Protein AF-A0A7K2X2V0-F1 (afdb_monomer)

Radius of gyration: 20.0 Å; Cα contacts (8 Å, |Δi|>4): 30; chains: 1; bounding box: 41×21×54 Å

Mean predicted aligned error: 7.29 Å

pLDDT: mean 86.52, std 9.58, range [53.53, 97.5]

Foldseek 3Di:
DVVVVVVVVVVVVVVVVVVVVVVVCVVVVCCVQLVQLVVQLVPDPDLVSQQVSLVSPDPVCCVPPGRDD

Structure (mmCIF, N/CA/C/O backbone):
data_AF-A0A7K2X2V0-F1
#
_entry.id   AF-A0A7K2X2V0-F1
#
loop_
_atom_site.group_PDB
_atom_site.id
_atom_site.type_symbol
_atom_site.label_atom_id
_atom_site.label_alt_id
_atom_site.label_comp_id
_atom_site.label_asym_id
_atom_site.label_entity_id
_atom_site.label_seq_id
_atom_site.pdbx_PDB_ins_code
_atom_site.Cartn_x
_atom_site.Cartn_y
_atom_site.Cartn_z
_atom_site.occupancy
_atom_site.B_iso_or_equiv
_atom_site.auth_seq_id
_atom_site.auth_comp_id
_atom_site.auth_asym_id
_atom_site.auth_atom_id
_atom_site.pdbx_PDB_model_num
ATOM 1 N N . ALA A 1 1 ? 26.498 -2.052 -32.263 1.00 53.53 1 ALA A N 1
ATOM 2 C CA . ALA A 1 1 ? 25.198 -1.754 -32.905 1.00 53.53 1 ALA A CA 1
ATOM 3 C C . ALA A 1 1 ? 24.315 -0.935 -31.950 1.00 53.53 1 ALA A C 1
ATOM 5 O O . ALA A 1 1 ? 23.819 -1.499 -30.977 1.00 53.53 1 ALA A O 1
ATOM 6 N N . PRO A 1 2 ? 24.134 0.375 -32.190 1.00 61.41 2 PRO A N 1
ATOM 7 C CA . PRO A 1 2 ? 23.443 1.305 -31.278 1.00 61.41 2 PRO A CA 1
ATOM 8 C C . PRO A 1 2 ? 21.944 1.003 -31.084 1.00 61.41 2 PRO A C 1
ATOM 10 O O . PRO A 1 2 ? 21.389 1.262 -30.019 1.00 61.41 2 PRO A O 1
ATOM 13 N N . ALA A 1 3 ? 21.293 0.362 -32.061 1.00 63.41 3 ALA A N 1
ATOM 14 C CA . ALA A 1 3 ? 19.865 0.031 -32.007 1.00 63.41 3 ALA A CA 1
ATOM 15 C C . ALA A 1 3 ? 19.479 -0.941 -30.872 1.00 63.41 3 ALA A C 1
ATOM 17 O O . ALA A 1 3 ? 18.349 -0.903 -30.389 1.00 63.41 3 ALA A O 1
ATOM 18 N N . ARG A 1 4 ? 20.398 -1.809 -30.418 1.00 63.34 4 ARG A N 1
ATOM 19 C CA . ARG A 1 4 ? 20.130 -2.740 -29.306 1.00 63.34 4 ARG A CA 1
ATOM 20 C C . ARG A 1 4 ? 20.079 -2.005 -27.963 1.00 63.34 4 ARG A C 1
ATOM 22 O O . ARG A 1 4 ? 19.171 -2.269 -27.185 1.00 63.34 4 ARG A O 1
ATOM 29 N N . ALA A 1 5 ? 20.984 -1.045 -27.752 1.00 64.88 5 ALA A N 1
ATOM 30 C CA . ALA A 1 5 ? 21.020 -0.201 -26.557 1.00 64.88 5 ALA A CA 1
ATOM 31 C C . ALA A 1 5 ? 19.790 0.725 -26.460 1.00 64.88 5 ALA A C 1
ATOM 33 O O . ALA A 1 5 ? 19.210 0.881 -25.386 1.00 64.88 5 ALA A O 1
ATOM 34 N N . MET A 1 6 ? 19.337 1.273 -27.595 1.00 66.62 6 MET A N 1
ATOM 35 C CA . MET A 1 6 ? 18.139 2.122 -27.654 1.00 66.62 6 MET A CA 1
ATOM 36 C C . MET A 1 6 ? 16.849 1.344 -27.339 1.00 66.62 6 MET A C 1
ATOM 38 O O . MET A 1 6 ? 15.971 1.857 -26.649 1.00 66.62 6 MET A O 1
ATOM 42 N N . ARG A 1 7 ? 16.750 0.076 -27.771 1.00 69.88 7 A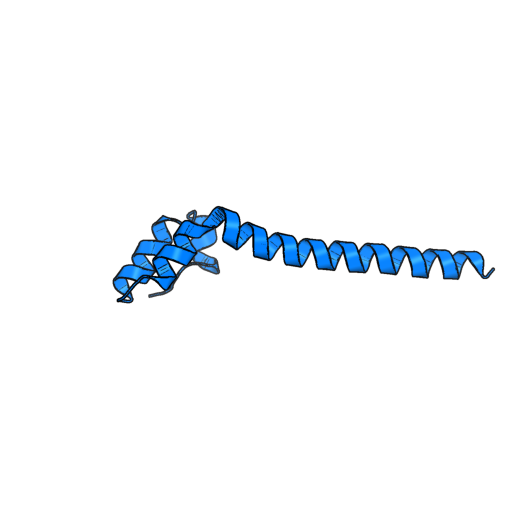RG A N 1
ATOM 43 C CA . ARG A 1 7 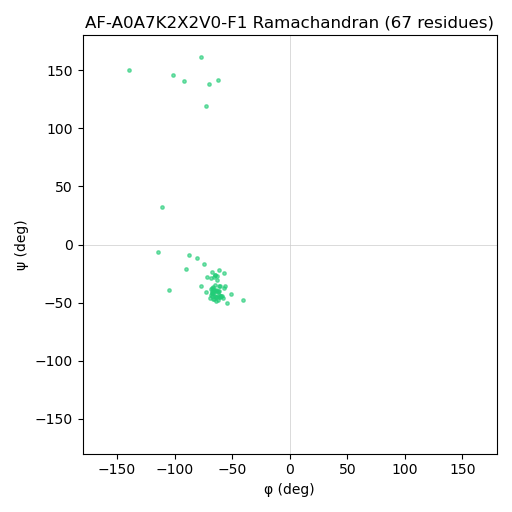? 15.617 -0.802 -27.424 1.00 69.88 7 ARG A CA 1
ATOM 44 C C . ARG A 1 7 ? 15.576 -1.136 -25.933 1.00 69.88 7 ARG A C 1
ATOM 46 O O . ARG A 1 7 ? 14.503 -1.086 -25.345 1.00 69.88 7 ARG A O 1
ATOM 53 N N . THR A 1 8 ? 16.718 -1.428 -25.309 1.00 70.19 8 THR A N 1
ATOM 54 C CA . THR A 1 8 ? 16.775 -1.702 -23.861 1.00 70.19 8 THR A CA 1
ATOM 55 C C . THR A 1 8 ? 16.345 -0.503 -23.020 1.00 70.19 8 THR A C 1
ATOM 57 O O . THR A 1 8 ? 15.586 -0.691 -22.075 1.00 70.19 8 THR A O 1
ATOM 60 N N . ALA A 1 9 ? 16.745 0.717 -23.398 1.00 71.38 9 ALA A N 1
ATOM 61 C CA . ALA A 1 9 ? 16.361 1.933 -22.678 1.00 71.38 9 ALA A CA 1
ATOM 62 C C . ALA A 1 9 ? 14.850 2.231 -22.777 1.00 71.38 9 ALA A C 1
ATOM 64 O O . ALA A 1 9 ? 14.222 2.635 -21.798 1.00 71.38 9 ALA A O 1
ATOM 65 N N . ALA A 1 10 ? 14.244 1.989 -23.944 1.00 77.62 10 ALA A N 1
ATOM 66 C CA . ALA A 1 10 ? 12.804 2.168 -24.129 1.00 77.62 10 ALA A CA 1
ATOM 67 C C . ALA A 1 10 ? 11.982 1.148 -23.317 1.00 77.62 10 ALA A C 1
ATOM 69 O O . ALA A 1 10 ? 10.989 1.506 -22.686 1.00 77.62 10 ALA A O 1
ATOM 70 N N . ILE A 1 11 ? 12.419 -0.115 -23.284 1.00 88.44 11 ILE A N 1
ATOM 71 C CA . ILE A 1 11 ? 11.732 -1.179 -22.5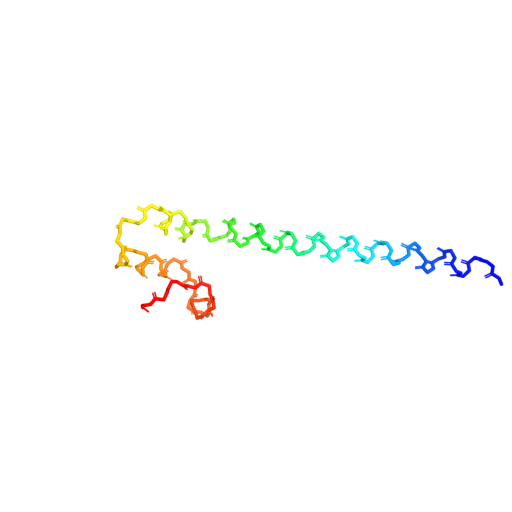38 1.00 88.44 11 ILE A CA 1
ATOM 72 C C . ILE A 1 11 ? 11.825 -0.934 -21.029 1.00 88.44 11 ILE A C 1
ATOM 74 O O . ILE A 1 11 ? 10.825 -1.078 -20.330 1.00 88.44 11 ILE A O 1
ATOM 78 N N . SER A 1 12 ? 12.985 -0.508 -20.517 1.00 88.00 12 SER A N 1
ATOM 79 C CA . SER A 1 12 ? 13.134 -0.215 -19.087 1.00 88.00 12 SER A CA 1
ATOM 80 C C . SER A 1 12 ? 12.213 0.913 -18.621 1.00 88.00 12 SER A C 1
ATOM 82 O O . SER A 1 12 ? 11.673 0.833 -17.522 1.00 88.00 12 SER A O 1
ATOM 84 N N . GLY A 1 13 ? 11.982 1.926 -19.464 1.00 90.69 13 GLY A N 1
ATOM 85 C CA . GLY A 1 13 ? 11.043 3.007 -19.161 1.00 90.69 13 GLY A CA 1
ATOM 86 C C . GLY A 1 13 ? 9.595 2.524 -19.051 1.00 90.69 13 GLY A C 1
ATOM 87 O O . GLY A 1 13 ? 8.910 2.879 -18.096 1.00 90.69 13 GLY A O 1
ATOM 88 N N . LEU A 1 14 ? 9.149 1.670 -19.982 1.00 94.12 14 LEU A N 1
ATOM 89 C CA . LEU A 1 14 ? 7.799 1.088 -19.956 1.00 94.12 14 LEU A CA 1
ATOM 90 C C . LEU A 1 14 ? 7.580 0.167 -18.752 1.00 94.12 14 LEU A C 1
ATOM 92 O O . LEU A 1 14 ? 6.517 0.189 -18.141 1.00 94.12 14 LEU A O 1
ATOM 96 N N . VAL A 1 15 ? 8.584 -0.638 -18.395 1.00 95.62 15 VAL A N 1
ATOM 97 C CA . VAL A 1 15 ? 8.493 -1.516 -17.221 1.00 95.62 15 VAL A CA 1
ATOM 98 C C . VAL A 1 15 ? 8.434 -0.685 -15.943 1.00 95.62 15 VAL A C 1
ATOM 100 O O . VAL A 1 15 ? 7.568 -0.919 -15.103 1.00 95.62 15 VAL A O 1
ATOM 103 N N . ALA A 1 16 ? 9.310 0.313 -15.804 1.00 95.19 16 ALA A N 1
ATOM 104 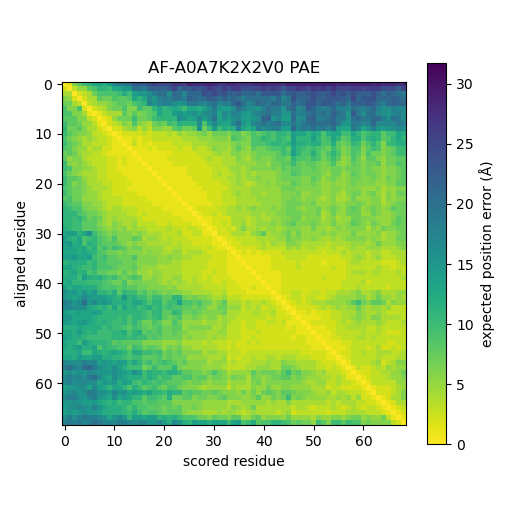C CA . ALA A 1 16 ? 9.329 1.171 -14.626 1.00 95.19 16 ALA A CA 1
ATOM 105 C C . ALA A 1 16 ? 8.002 1.926 -14.442 1.00 95.19 16 ALA A C 1
ATOM 107 O O . ALA A 1 16 ? 7.467 1.957 -13.333 1.00 95.19 16 ALA A O 1
ATOM 108 N N . SER A 1 17 ? 7.437 2.485 -15.518 1.00 95.12 17 SER A N 1
ATOM 109 C CA . SER A 1 17 ? 6.149 3.181 -15.447 1.00 95.12 17 SER A CA 1
ATOM 110 C C . SER A 1 17 ? 4.990 2.230 -15.143 1.00 95.12 17 SER A C 1
ATOM 112 O O . SER A 1 17 ? 4.144 2.563 -14.317 1.00 95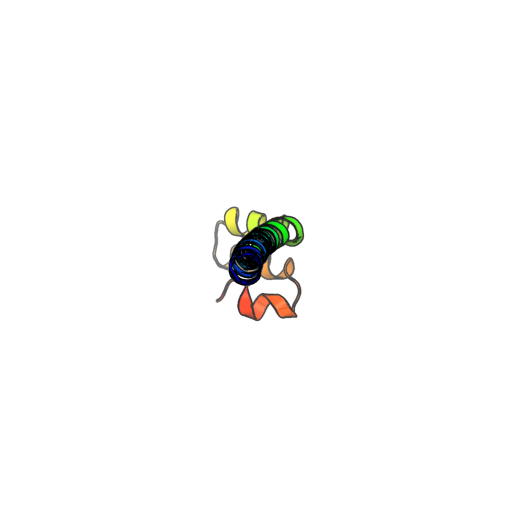.12 17 SER A O 1
ATOM 114 N N . ALA A 1 18 ? 4.969 1.028 -15.725 1.00 97.50 18 ALA A N 1
ATOM 115 C CA . ALA A 1 18 ? 3.946 0.027 -15.426 1.00 97.50 18 ALA A CA 1
ATOM 116 C C . ALA A 1 18 ? 3.972 -0.402 -13.951 1.00 97.50 18 ALA A C 1
ATOM 118 O O . ALA A 1 18 ? 2.922 -0.483 -13.314 1.00 97.50 18 ALA A O 1
ATOM 119 N N . VAL A 1 19 ? 5.163 -0.624 -13.385 1.00 97.31 19 VAL A N 1
ATOM 120 C CA . VAL A 1 19 ? 5.320 -0.961 -11.961 1.00 97.31 19 VAL A CA 1
ATOM 121 C C . VAL A 1 19 ? 4.856 0.193 -11.076 1.00 97.31 19 VAL A C 1
ATOM 123 O O . VAL A 1 19 ? 4.105 -0.032 -10.128 1.00 97.31 19 VAL A O 1
ATOM 126 N N . ALA A 1 20 ? 5.244 1.428 -11.402 1.00 97.38 20 ALA A N 1
ATOM 127 C CA . ALA A 1 20 ? 4.800 2.602 -10.657 1.00 97.38 20 ALA A CA 1
ATOM 128 C C . ALA A 1 20 ? 3.265 2.721 -10.649 1.00 97.38 20 ALA A C 1
ATOM 130 O O . ALA A 1 20 ? 2.664 2.905 -9.590 1.00 97.38 20 ALA A O 1
ATOM 131 N N . LEU A 1 21 ? 2.620 2.541 -11.807 1.00 97.06 21 LEU A N 1
ATOM 132 C CA . LEU A 1 21 ? 1.161 2.555 -11.913 1.00 97.06 21 LEU A CA 1
ATOM 133 C C . LEU A 1 21 ? 0.508 1.411 -11.133 1.00 97.06 21 LEU A C 1
ATOM 135 O O . LEU A 1 21 ? -0.508 1.640 -10.484 1.00 97.06 21 LEU A O 1
ATOM 139 N N . ALA A 1 22 ? 1.085 0.207 -11.149 1.00 97.31 22 ALA A N 1
ATOM 140 C CA . ALA A 1 22 ? 0.554 -0.934 -10.406 1.00 97.31 22 ALA A CA 1
ATOM 141 C C . ALA A 1 22 ? 0.552 -0.688 -8.888 1.00 97.31 22 ALA A C 1
ATOM 143 O O . ALA A 1 22 ? -0.423 -1.020 -8.216 1.00 97.31 22 ALA A O 1
ATOM 144 N N . ILE A 1 23 ? 1.606 -0.065 -8.353 1.00 95.75 23 ILE A N 1
ATOM 145 C CA . ILE A 1 23 ? 1.696 0.280 -6.926 1.00 95.75 23 ILE A CA 1
ATOM 146 C C . ILE A 1 23 ? 0.612 1.296 -6.551 1.00 95.75 23 ILE A C 1
ATOM 148 O O . ILE A 1 23 ? -0.120 1.093 -5.581 1.00 95.75 23 ILE A O 1
ATOM 152 N N . VAL A 1 24 ? 0.480 2.368 -7.337 1.00 95.94 24 VAL A N 1
ATOM 153 C CA . VAL A 1 24 ? -0.521 3.418 -7.088 1.00 95.94 24 VAL A CA 1
ATOM 154 C C . VAL A 1 24 ? -1.938 2.861 -7.215 1.00 95.94 24 VAL A C 1
ATOM 156 O O . VAL A 1 24 ? -2.771 3.103 -6.343 1.00 95.94 24 VAL A O 1
ATOM 159 N N . ALA A 1 25 ? -2.201 2.069 -8.257 1.00 95.62 25 ALA A N 1
ATOM 160 C CA . ALA A 1 25 ? -3.484 1.408 -8.448 1.00 95.62 25 ALA A CA 1
ATOM 161 C C . ALA A 1 25 ? -3.804 0.476 -7.273 1.00 95.62 25 ALA A C 1
ATOM 163 O O . ALA A 1 25 ? -4.907 0.539 -6.743 1.00 95.62 25 ALA A O 1
ATOM 164 N N . GLY A 1 26 ? -2.838 -0.320 -6.804 1.00 92.44 26 GLY A N 1
ATOM 165 C CA . GLY A 1 26 ? -2.999 -1.165 -5.620 1.00 92.44 26 GLY A CA 1
ATOM 166 C C . GLY A 1 26 ? -3.439 -0.368 -4.389 1.00 92.44 26 GLY A C 1
ATOM 167 O O . GLY A 1 26 ? -4.458 -0.691 -3.780 1.00 92.44 26 GLY A O 1
ATOM 168 N N . GLY A 1 27 ? -2.743 0.728 -4.074 1.00 88.00 27 GLY A N 1
ATOM 169 C CA . GLY A 1 27 ? -3.112 1.599 -2.951 1.00 88.00 27 GLY A CA 1
ATOM 170 C C . GLY A 1 27 ? -4.512 2.204 -3.093 1.00 88.00 27 GLY A C 1
ATOM 171 O O . GLY A 1 27 ? -5.309 2.159 -2.156 1.00 88.00 27 GLY A O 1
ATOM 172 N N . PHE A 1 28 ? -4.845 2.704 -4.284 1.00 91.62 28 PHE A N 1
ATOM 173 C CA . PHE A 1 28 ? -6.148 3.317 -4.542 1.00 91.62 28 PHE A CA 1
ATOM 174 C C . PHE A 1 28 ? -7.291 2.293 -4.510 1.00 91.62 28 PHE A C 1
ATOM 176 O O . PHE A 1 28 ? -8.360 2.561 -3.966 1.00 91.62 28 PHE A O 1
ATOM 183 N N . THR A 1 29 ? -7.065 1.085 -5.034 1.00 89.75 29 THR A N 1
ATOM 184 C CA . THR A 1 29 ? -8.059 0.001 -4.986 1.00 89.75 29 THR A CA 1
ATOM 185 C C . THR A 1 29 ? -8.352 -0.452 -3.561 1.00 89.75 29 THR A C 1
ATOM 187 O O . THR A 1 29 ? -9.503 -0.747 -3.257 1.00 89.75 29 THR A O 1
ATOM 190 N N . MET A 1 30 ? -7.353 -0.445 -2.672 1.00 86.62 30 MET A N 1
ATOM 191 C CA . MET A 1 30 ? -7.550 -0.763 -1.257 1.00 86.62 30 MET A CA 1
ATOM 192 C C . MET A 1 30 ? -8.517 0.229 -0.597 1.00 86.62 30 MET A C 1
ATOM 194 O O . MET A 1 30 ? -9.448 -0.184 0.091 1.00 86.62 30 MET A O 1
ATOM 198 N N . GLN A 1 31 ? -8.340 1.527 -0.859 1.00 84.62 31 GLN A N 1
ATOM 199 C CA . GLN A 1 31 ? -9.241 2.569 -0.360 1.00 84.62 31 GLN A CA 1
ATOM 200 C C . GLN A 1 31 ? -10.632 2.491 -0.995 1.00 84.62 31 GLN A C 1
ATOM 202 O O . GLN A 1 31 ? -11.621 2.707 -0.308 1.00 84.62 31 GLN A O 1
ATOM 207 N N . LEU A 1 32 ? -10.732 2.154 -2.285 1.00 87.50 32 LEU A N 1
ATOM 208 C CA . LEU A 1 32 ? -12.020 2.039 -2.975 1.00 87.50 32 LEU A CA 1
ATOM 209 C C . LEU A 1 32 ? -12.849 0.839 -2.506 1.00 87.50 32 LEU A C 1
ATOM 211 O O . LEU A 1 32 ? -14.049 0.976 -2.288 1.00 87.50 32 LEU A O 1
ATOM 215 N N . VAL A 1 33 ? -12.228 -0.336 -2.387 1.00 88.94 33 VAL A N 1
ATOM 216 C CA . VAL A 1 33 ? -12.932 -1.582 -2.042 1.00 88.94 33 VAL A CA 1
ATOM 217 C C . VAL A 1 33 ? -13.251 -1.642 -0.552 1.00 88.94 33 VAL A C 1
ATOM 219 O O . VAL A 1 33 ? -14.309 -2.138 -0.180 1.00 88.94 33 VAL A O 1
ATOM 222 N N . TYR A 1 34 ? -12.367 -1.114 0.297 1.00 90.75 34 TYR A N 1
ATOM 223 C CA . TYR A 1 34 ? -12.529 -1.133 1.752 1.00 90.75 34 TYR A CA 1
ATOM 224 C C . TYR A 1 34 ? -12.792 0.259 2.321 1.00 90.75 34 TYR A C 1
ATOM 226 O O . TYR A 1 34 ? -12.395 0.559 3.446 1.00 90.75 34 TYR A O 1
ATOM 234 N N . ARG A 1 35 ? -13.470 1.110 1.544 1.00 88.75 35 ARG A N 1
ATOM 235 C CA . ARG A 1 35 ? -13.821 2.476 1.946 1.00 88.75 35 ARG A CA 1
ATOM 236 C C . ARG A 1 35 ? -14.499 2.524 3.309 1.00 88.75 35 ARG A C 1
ATOM 238 O O . ARG A 1 35 ? -14.101 3.333 4.131 1.00 88.75 35 ARG A O 1
ATOM 245 N N . ASP A 1 36 ? -15.429 1.609 3.581 1.00 89.19 36 ASP A N 1
ATOM 246 C CA . ASP A 1 36 ? -16.200 1.610 4.823 1.00 89.19 36 ASP A CA 1
ATOM 247 C C . ASP A 1 36 ? -15.331 1.277 6.042 1.00 89.19 36 ASP A C 1
ATOM 249 O O . ASP A 1 36 ? -15.596 1.767 7.132 1.00 89.19 36 ASP A O 1
ATOM 253 N N . PHE A 1 37 ? -14.257 0.494 5.874 1.00 91.38 37 PHE A N 1
ATOM 254 C CA . PHE A 1 37 ? -13.276 0.277 6.941 1.00 91.38 37 PHE A CA 1
ATOM 255 C C . PHE A 1 37 ? -12.526 1.573 7.268 1.00 91.38 37 PHE A C 1
ATOM 257 O O . PHE A 1 37 ? -12.391 1.921 8.439 1.00 91.38 37 PHE A O 1
ATOM 264 N N . TYR A 1 38 ? -12.047 2.287 6.244 1.00 89.06 38 TYR A N 1
ATOM 265 C CA . TYR A 1 38 ? -11.307 3.535 6.435 1.00 89.06 38 TYR A CA 1
ATOM 266 C C . TYR A 1 38 ? -12.206 4.658 6.964 1.00 89.06 38 TYR A C 1
ATOM 268 O O . TYR A 1 38 ? -11.818 5.329 7.911 1.00 89.06 38 TYR A O 1
ATOM 276 N N . GLU A 1 39 ? -13.416 4.799 6.423 1.00 92.69 39 GLU A N 1
ATOM 277 C CA . GLU A 1 39 ? -14.421 5.780 6.853 1.00 92.69 39 GLU A CA 1
ATOM 278 C C . GLU A 1 39 ? -14.851 5.518 8.307 1.00 92.69 39 GLU A C 1
ATOM 280 O O . GLU A 1 39 ? -14.769 6.414 9.140 1.00 92.69 39 GLU A O 1
ATOM 285 N N . CYS A 1 40 ? -15.175 4.267 8.661 1.00 92.12 40 CYS A N 1
ATOM 286 C CA . CYS A 1 40 ? -15.510 3.880 10.038 1.00 92.12 40 CYS A CA 1
ATOM 287 C C . CYS A 1 40 ? -14.373 4.170 11.022 1.00 92.12 40 CYS A C 1
ATOM 289 O O . CYS A 1 40 ? -14.613 4.674 12.116 1.00 92.12 40 CYS A O 1
ATOM 291 N N . ARG A 1 41 ? -13.132 3.838 10.648 1.00 92.50 41 ARG A N 1
ATOM 292 C CA . ARG A 1 41 ? -11.965 4.057 11.505 1.00 92.50 41 ARG A CA 1
ATOM 293 C C . ARG A 1 41 ? -11.698 5.548 11.707 1.00 92.50 41 ARG A C 1
ATOM 295 O O . ARG A 1 41 ? -11.385 5.948 12.820 1.00 92.50 41 ARG A O 1
ATOM 302 N N . ASP A 1 42 ? -11.828 6.350 10.655 1.00 91.75 42 ASP A N 1
ATOM 303 C CA . ASP A 1 42 ? -11.575 7.790 10.723 1.00 91.75 42 ASP A CA 1
ATOM 304 C C . ASP A 1 42 ? -12.690 8.535 11.503 1.00 91.75 42 ASP A C 1
ATOM 306 O O . ASP A 1 42 ? -12.401 9.537 12.158 1.00 91.75 42 ASP A O 1
ATOM 310 N N . ASP A 1 43 ? -13.925 8.012 11.520 1.00 93.25 43 ASP A N 1
ATOM 311 C CA . ASP A 1 43 ? -15.055 8.537 12.314 1.00 93.25 43 ASP A CA 1
ATOM 312 C C . ASP A 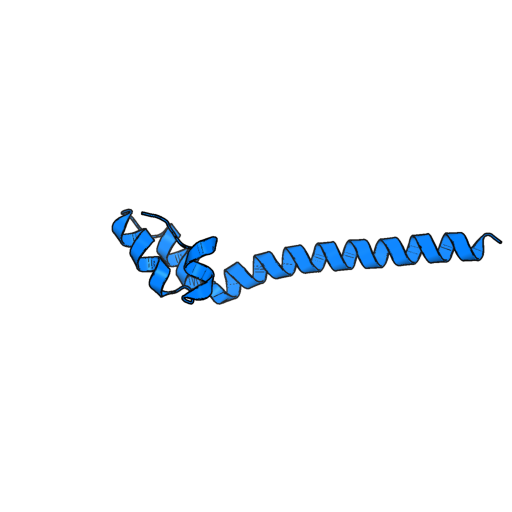1 43 ? -15.139 7.971 13.750 1.00 93.25 43 ASP A C 1
ATOM 314 O O . ASP A 1 43 ? -15.936 8.437 14.577 1.00 93.25 43 ASP A O 1
ATOM 318 N N . ALA A 1 44 ? -14.342 6.956 14.090 1.00 91.06 44 ALA A N 1
ATOM 319 C CA . ALA A 1 44 ? -14.408 6.311 15.394 1.00 91.06 44 ALA A CA 1
ATOM 320 C C . ALA A 1 44 ? -13.818 7.198 16.507 1.00 91.06 44 ALA A C 1
ATOM 322 O O . ALA A 1 44 ? -12.633 7.508 16.551 1.00 91.06 44 ALA A O 1
ATOM 323 N N . LEU A 1 45 ? -14.654 7.540 17.492 1.00 92.94 45 LEU A N 1
ATOM 324 C CA . LEU A 1 45 ? -14.267 8.369 18.646 1.00 92.94 45 LEU A CA 1
ATOM 325 C C . LEU A 1 45 ? -13.526 7.601 19.758 1.00 92.94 45 LEU A C 1
ATOM 327 O O . LEU A 1 45 ? -13.022 8.212 20.699 1.00 92.94 45 LEU A O 1
ATOM 331 N N . THR A 1 46 ? -13.511 6.266 19.710 1.00 92.00 46 THR A N 1
ATOM 332 C CA . THR A 1 46 ? -12.903 5.414 20.747 1.00 92.00 46 THR A CA 1
ATOM 333 C C . THR A 1 46 ? -12.159 4.246 20.118 1.00 92.00 46 THR A C 1
ATOM 335 O O . THR A 1 46 ? -12.602 3.722 19.097 1.00 92.00 46 THR A O 1
ATOM 338 N N . HIS A 1 47 ? -11.101 3.765 20.779 1.00 87.81 47 HIS A N 1
ATOM 339 C CA . HIS A 1 47 ? -10.362 2.581 20.325 1.00 87.81 47 HIS A CA 1
ATOM 340 C C . HIS A 1 47 ? -11.257 1.345 20.179 1.00 87.81 47 HIS A C 1
ATOM 342 O O . HIS A 1 47 ? -11.125 0.598 19.219 1.00 87.81 47 HIS A O 1
ATOM 348 N N . ALA A 1 48 ? -12.238 1.155 21.068 1.00 88.56 48 ALA A N 1
ATOM 349 C CA . ALA A 1 48 ? -13.210 0.070 20.922 1.00 88.56 48 ALA A CA 1
ATOM 350 C C . ALA A 1 48 ? -14.032 0.185 19.620 1.00 88.56 48 ALA A C 1
ATOM 352 O O . ALA A 1 48 ? -14.340 -0.829 18.996 1.00 88.56 48 ALA A O 1
ATOM 353 N N . GLY A 1 49 ? -14.353 1.413 19.195 1.00 87.00 49 GLY A N 1
ATOM 354 C CA . GLY A 1 49 ? -15.001 1.690 17.913 1.00 87.00 49 GLY A CA 1
ATOM 355 C C . GLY A 1 49 ? -14.095 1.386 16.720 1.00 87.00 49 GLY A C 1
ATOM 356 O O . GLY A 1 49 ? -14.530 0.715 15.790 1.00 87.00 49 GLY A O 1
ATOM 357 N N . GLU A 1 50 ? -12.822 1.783 16.779 1.00 88.69 50 GLU A N 1
ATOM 358 C CA . GLU A 1 50 ? -11.845 1.467 15.727 1.00 88.69 50 GLU A CA 1
ATOM 359 C C . GLU A 1 50 ? -11.640 -0.050 15.565 1.00 88.69 50 GLU A C 1
ATOM 361 O O . GLU A 1 50 ? -11.563 -0.554 14.443 1.00 88.69 50 GLU A O 1
ATOM 366 N N . LEU A 1 51 ? -11.594 -0.804 16.671 1.00 90.62 51 LEU A N 1
ATOM 367 C CA . LEU A 1 51 ? -11.494 -2.265 16.634 1.00 90.62 51 LEU A CA 1
ATOM 368 C C . LEU A 1 51 ? -12.727 -2.914 16.001 1.00 90.62 51 LEU A C 1
ATOM 370 O O . LEU A 1 51 ? -12.578 -3.881 15.252 1.00 90.62 51 LEU A O 1
ATOM 374 N N . ALA A 1 52 ? -13.926 -2.393 16.276 1.00 89.44 52 ALA A N 1
ATOM 375 C CA . ALA A 1 52 ? -15.162 -2.888 15.674 1.00 89.44 52 ALA A CA 1
ATOM 376 C C . ALA A 1 52 ? -15.170 -2.693 14.146 1.00 89.44 52 ALA A C 1
ATOM 378 O O . ALA A 1 52 ? -15.700 -3.534 13.419 1.00 89.44 52 ALA A O 1
ATOM 379 N N . CYS A 1 53 ? -14.498 -1.654 13.632 1.00 91.94 53 CYS A N 1
ATOM 380 C CA . CYS A 1 53 ? -14.370 -1.437 12.189 1.00 91.94 53 CYS A CA 1
ATOM 381 C C . CYS A 1 53 ? -13.635 -2.587 11.472 1.00 91.94 53 CYS A C 1
ATOM 383 O O . CYS A 1 53 ? -13.858 -2.804 10.281 1.00 91.94 53 CYS A O 1
ATOM 385 N N . ASN A 1 54 ? -12.817 -3.392 12.170 1.00 90.94 54 ASN A N 1
ATOM 386 C CA . ASN A 1 54 ? -12.160 -4.564 11.577 1.00 90.94 54 ASN A CA 1
ATOM 387 C C . ASN A 1 54 ? -13.145 -5.571 10.973 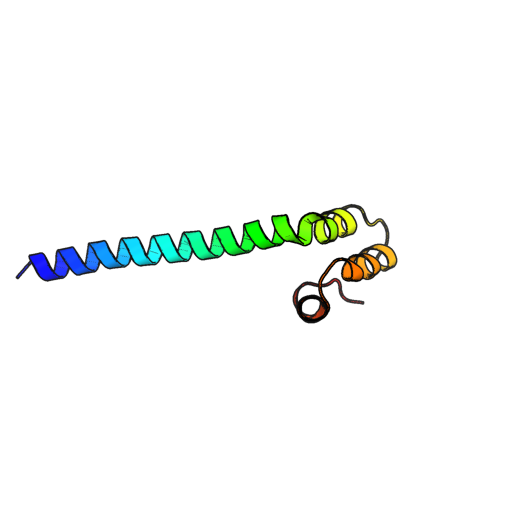1.00 90.94 54 ASN A C 1
ATOM 389 O O . ASN A 1 54 ? -12.763 -6.317 10.067 1.00 90.94 54 ASN A O 1
ATOM 393 N N . ASP A 1 55 ? -14.400 -5.595 11.429 1.00 89.00 55 ASP A N 1
ATOM 394 C CA . ASP A 1 55 ? -15.416 -6.491 10.887 1.00 89.00 55 ASP A CA 1
ATOM 395 C C . ASP A 1 55 ? -15.762 -6.205 9.421 1.00 89.00 55 ASP A C 1
ATOM 397 O O . ASP A 1 55 ? -16.092 -7.143 8.689 1.00 89.00 55 ASP A O 1
ATOM 401 N N . LEU A 1 56 ? -15.574 -4.963 8.962 1.00 87.75 56 LEU A N 1
ATOM 402 C CA . LEU A 1 56 ? -15.754 -4.568 7.560 1.00 87.75 56 LEU A CA 1
ATOM 403 C C . LEU A 1 56 ? -14.616 -5.049 6.650 1.00 87.75 56 LEU A C 1
ATOM 405 O O . LEU A 1 56 ? -14.768 -5.105 5.429 1.00 87.75 56 LEU A O 1
ATOM 409 N N . LEU A 1 57 ? -13.480 -5.439 7.230 1.00 86.94 57 LEU A N 1
ATOM 410 C CA . LEU A 1 57 ? -12.354 -5.992 6.492 1.00 86.94 57 LEU A CA 1
ATOM 411 C C . LEU A 1 57 ? -12.466 -7.525 6.438 1.00 86.94 57 LEU A C 1
ATOM 413 O O . LEU A 1 57 ? -12.832 -8.145 7.433 1.00 86.94 57 LEU A O 1
ATOM 417 N N . PRO A 1 58 ? -12.140 -8.203 5.329 1.00 86.50 58 PRO A N 1
ATOM 418 C CA . PRO A 1 58 ? -12.153 -9.661 5.279 1.00 86.50 58 PRO A CA 1
ATOM 419 C C . PRO A 1 58 ? -11.136 -10.272 6.257 1.00 86.50 58 PRO A C 1
ATOM 421 O O . PRO A 1 58 ? -10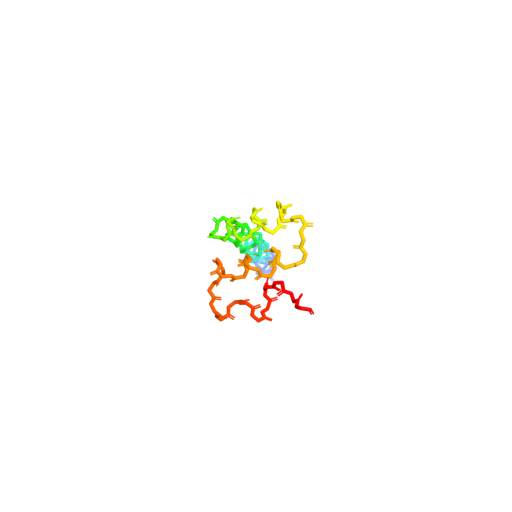.009 -9.795 6.391 1.00 86.50 58 PRO A O 1
ATOM 424 N N . LYS A 1 59 ? -11.521 -11.385 6.901 1.00 84.19 59 LYS A N 1
ATOM 425 C CA . LYS A 1 59 ? -10.724 -12.124 7.905 1.00 84.19 59 LYS A CA 1
ATOM 426 C C . LYS A 1 59 ? -9.221 -12.258 7.584 1.00 84.19 59 LYS A C 1
ATOM 428 O O . LYS A 1 59 ? -8.429 -11.968 8.476 1.00 84.19 59 LYS A O 1
ATOM 433 N N . PRO A 1 60 ? -8.792 -12.655 6.366 1.00 84.62 60 PRO A N 1
ATOM 434 C CA . PRO A 1 60 ? -7.365 -12.794 6.060 1.00 84.62 60 PRO A CA 1
ATOM 435 C C . PRO A 1 60 ? -6.586 -11.469 6.041 1.00 84.62 60 PRO A C 1
ATOM 437 O O . PRO A 1 60 ? -5.377 -11.484 6.239 1.00 84.62 60 PRO A O 1
ATOM 440 N N . LEU A 1 61 ? -7.244 -10.328 5.813 1.00 83.00 61 LEU A N 1
ATOM 441 C CA . LEU A 1 61 ? -6.580 -9.022 5.720 1.00 83.00 61 LEU A CA 1
ATOM 442 C C . LEU A 1 61 ? -6.482 -8.311 7.076 1.00 83.00 61 LEU A C 1
ATOM 444 O O . LEU A 1 61 ? -5.597 -7.473 7.248 1.00 83.00 61 LEU A O 1
ATOM 448 N N . ARG A 1 62 ? -7.327 -8.673 8.053 1.00 86.62 62 ARG A N 1
ATOM 449 C CA . ARG A 1 62 ? -7.327 -8.080 9.406 1.00 86.62 62 ARG A CA 1
ATOM 450 C C . ARG A 1 62 ? -5.976 -8.189 10.105 1.00 86.62 62 ARG A C 1
ATOM 452 O O . ARG A 1 62 ? -5.573 -7.256 10.781 1.00 86.62 62 ARG A O 1
ATOM 459 N N . ALA A 1 63 ? -5.253 -9.288 9.893 1.00 84.00 63 ALA A N 1
ATOM 460 C CA . ALA A 1 63 ? -3.953 -9.509 10.524 1.00 84.00 63 ALA A CA 1
ATOM 461 C C . ALA A 1 63 ? -2.864 -8.518 10.067 1.00 84.00 63 ALA A C 1
ATOM 463 O O . ALA A 1 63 ? -1.927 -8.267 10.819 1.00 84.00 63 ALA A O 1
ATOM 464 N N . GLY A 1 64 ? -2.964 -7.980 8.845 1.00 84.25 64 GLY A N 1
ATOM 465 C CA . GLY A 1 64 ? -1.975 -7.047 8.293 1.00 84.25 64 GLY A CA 1
ATOM 466 C C . GLY A 1 64 ? -2.439 -5.592 8.265 1.00 84.25 64 GLY A C 1
ATOM 467 O O . GLY A 1 64 ? -1.645 -4.695 8.529 1.00 84.25 64 GLY A O 1
ATOM 468 N N . PHE A 1 65 ? -3.714 -5.361 7.945 1.00 84.31 65 PHE A N 1
ATOM 469 C CA . PHE A 1 65 ? -4.273 -4.027 7.699 1.00 84.31 65 PHE A CA 1
ATOM 470 C C . PHE A 1 65 ? -5.320 -3.587 8.733 1.00 84.31 65 PHE A C 1
ATOM 472 O O . PHE A 1 65 ? -5.776 -2.447 8.671 1.00 84.31 65 PHE A O 1
ATOM 479 N N . GLY A 1 66 ? -5.723 -4.472 9.650 1.00 86.38 66 GLY A N 1
ATOM 480 C CA . GLY A 1 66 ? -6.693 -4.162 10.698 1.00 86.38 66 GLY A CA 1
ATOM 481 C C . GLY A 1 66 ? -6.105 -3.356 11.859 1.00 86.38 66 GLY A C 1
ATOM 482 O O . GLY A 1 66 ? -4.891 -3.317 12.071 1.00 86.38 66 GLY A O 1
ATOM 483 N N . VAL A 1 67 ? -6.988 -2.725 12.630 1.00 86.88 67 VAL A N 1
ATOM 484 C CA . VAL A 1 67 ? -6.671 -2.026 13.880 1.00 86.88 67 VAL A CA 1
ATOM 485 C C . VAL A 1 67 ? -6.305 -3.051 14.952 1.00 86.88 67 VAL A C 1
ATOM 487 O O . VAL A 1 67 ? -6.941 -4.102 15.052 1.00 86.88 67 VAL A O 1
ATOM 490 N N . ARG A 1 68 ? -5.272 -2.753 15.742 1.00 84.88 68 ARG A N 1
ATOM 491 C CA . ARG A 1 68 ? -4.770 -3.628 16.806 1.00 84.88 68 ARG A CA 1
ATOM 492 C C . ARG A 1 68 ? -5.265 -3.154 18.171 1.00 84.88 68 ARG A C 1
ATOM 494 O O . ARG A 1 68 ? -5.404 -1.953 18.377 1.00 84.88 68 ARG A O 1
ATOM 501 N N . GLU A 1 69 ? -5.502 -4.122 19.052 1.00 75.06 69 GLU A N 1
ATOM 502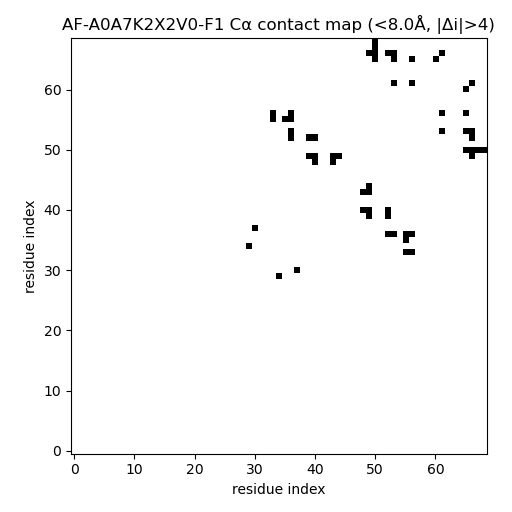 C CA . GLU A 1 69 ? -5.734 -3.944 20.495 1.00 75.06 69 GLU A CA 1
ATOM 503 C C . GLU A 1 69 ? -4.520 -3.337 21.207 1.00 75.06 69 GLU A C 1
ATOM 505 O O . GLU A 1 69 ? -3.373 -3.705 20.842 1.00 75.06 69 GLU A O 1
#

Solvent-accessible surface area (backbone atoms only — not comparable to full-atom values): 3983 Å² total; per-residue (Å²): 120,72,70,61,59,54,49,52,56,55,50,52,51,54,51,53,50,51,52,54,50,50,54,52,48,52,56,52,48,52,50,67,76,41,36,68,31,56,52,43,39,75,68,36,91,43,71,72,47,29,46,58,28,34,73,70,41,58,79,87,50,34,85,80,76,37,66,79,134

Secondary structure (DSSP, 8-state):
-HHHHHHHHHHHHHHHHHHHHHHHHHHHHHHHHTHHHHHHHHH-SSHHHHHHGGGGS-HHHHHHHSPP-

Sequence (69 aa):
APARAMRTAAISGLVASAVALAIVAGGFTMQLVYRDFYECRDDALTHAGELACNDLLPKPLRAGFGVRE